Protein AF-A0A2I0IC04-F1 (afdb_monomer)

Organism: Punica granatum (NCBI:txid22663)

Solvent-accessible surface area (backbone atoms only — not comparable to full-atom values): 11503 Å² total; per-residue (Å²): 107,88,87,77,88,90,72,77,88,58,84,80,82,89,73,62,64,72,60,54,49,56,51,42,75,76,36,78,86,60,85,38,64,78,78,36,50,48,54,49,37,45,52,48,33,46,54,48,54,45,65,70,72,67,65,81,88,73,79,91,71,95,58,90,75,50,59,64,59,48,52,53,54,52,49,54,47,35,62,59,54,60,54,62,88,73,88,69,68,90,71,67,76,60,97,63,94,78,72,90,67,80,84,62,62,86,71,85,83,87,80,76,54,94,89,56,86,86,76,57,78,84,46,72,65,42,46,56,51,49,50,50,38,45,72,50,87,42,27,86,71,69,80,64,80,63,46,102,78,72,51,81,77,63,94,85,65,83,72,56,101,87,58,77,89,76,80,87,129

Sequence (169 aa):
MELRADLMDAHLYAIKRSVLLEVLDQKETFQSIKKDVLPYLVRSQLKSEVLSNGAPQVEENGNDKVNSQSKRITQSQILANASNRSFHELYAFGPDGSASARRTHKCCVYIANNNKYCARLNSIQAFSDINRDVTGEANHLSGYSFSAHNNLIHPSAELGSKTTVSQHF

Mean predicted aligned error: 13.89 Å

Secondary structure (DSSP, 8-state):
----SS----------HHHHHHHHHH-TT---IIIIIHHHHHHHHHHHHHHHS----------TTHHHHHHHHHHHHHHHHTT---SSGGG---SS-------PPP--PPPPPTT-------SHHHHHHHHHHHHTTTGGGS-PPPPTT-----TTPPPPTT---PPP-

Foldseek 3Di:
DDDDPPDDDLPDDDDDPVLVVVVCVVCVPDDDCVPPVQVVLVVQV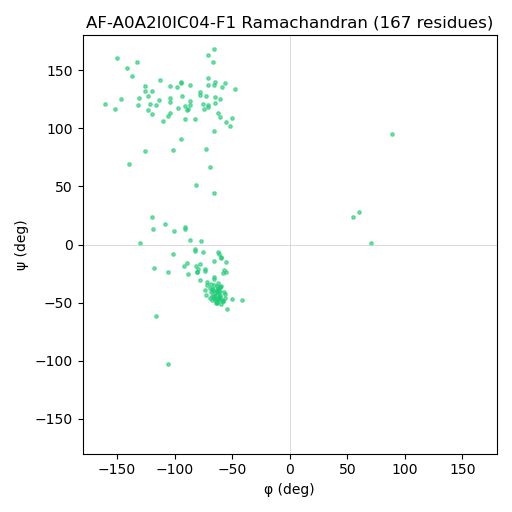LLLLLVVVDDPPPDDDDDPVVVVVVVVVSVVSSVVSVPDPPPDDVPPPDPDPDDPRPDRDDRDDDDDDLLDDGHHDDDPVSVVVVVVCCLPSVVVNVPDDADPQSDDDDPPDDADPPGDDDRDD

Structure (mmCIF, N/CA/C/O backbone):
data_AF-A0A2I0IC04-F1
#
_entry.id   AF-A0A2I0IC04-F1
#
loop_
_atom_site.group_PDB
_atom_site.id
_atom_site.type_symbol
_atom_site.label_atom_id
_atom_site.label_alt_id
_atom_site.label_comp_id
_atom_site.label_asym_id
_atom_site.label_entity_id
_atom_site.label_seq_id
_atom_site.pdbx_PDB_ins_code
_atom_site.Cartn_x
_atom_site.Cartn_y
_atom_site.Cartn_z
_atom_site.occupancy
_atom_site.B_iso_or_equiv
_atom_site.auth_seq_id
_atom_site.auth_comp_id
_atom_site.auth_asym_id
_atom_site.auth_atom_id
_atom_site.pdbx_PDB_model_num
ATOM 1 N N . MET A 1 1 ? 9.686 -0.123 21.191 1.00 61.44 1 MET A N 1
ATOM 2 C CA . MET A 1 1 ? 8.870 0.323 20.040 1.00 61.44 1 MET A CA 1
ATOM 3 C C . MET A 1 1 ? 9.784 1.006 19.027 1.00 61.44 1 MET A C 1
ATOM 5 O O . MET A 1 1 ? 10.612 1.799 19.451 1.00 61.44 1 MET A O 1
ATOM 9 N N . GLU A 1 2 ? 9.683 0.684 17.737 1.00 78.88 2 GLU A N 1
ATOM 10 C CA . GLU A 1 2 ? 10.468 1.306 16.654 1.00 78.88 2 GLU A CA 1
ATOM 11 C C . GLU A 1 2 ? 9.509 2.096 15.753 1.00 78.88 2 GLU A C 1
ATOM 13 O O . GLU A 1 2 ? 8.508 1.544 15.296 1.00 78.88 2 GLU A O 1
ATOM 18 N N . LEU A 1 3 ? 9.770 3.391 15.550 1.00 84.25 3 LEU A N 1
ATOM 19 C CA . LEU A 1 3 ? 8.970 4.258 14.682 1.00 84.25 3 LEU A CA 1
ATOM 20 C C . LEU A 1 3 ? 9.728 4.491 13.376 1.00 84.25 3 LEU A C 1
ATOM 22 O O . LEU A 1 3 ? 10.866 4.952 13.404 1.00 84.25 3 LEU A O 1
ATOM 26 N N . ARG A 1 4 ? 9.080 4.202 12.245 1.00 86.06 4 ARG A N 1
ATOM 27 C CA . ARG A 1 4 ? 9.661 4.318 10.905 1.00 86.06 4 ARG A CA 1
ATOM 28 C C . ARG A 1 4 ? 8.844 5.275 10.044 1.00 86.06 4 ARG A C 1
ATOM 30 O O . ARG A 1 4 ? 7.647 5.062 9.862 1.00 86.06 4 ARG A O 1
ATOM 37 N N . ALA A 1 5 ? 9.487 6.337 9.566 1.00 90.50 5 ALA A N 1
ATOM 38 C CA . ALA A 1 5 ? 8.881 7.373 8.720 1.00 90.50 5 ALA A CA 1
ATOM 39 C C . ALA A 1 5 ? 9.227 7.205 7.227 1.00 90.50 5 ALA A C 1
ATOM 41 O O . ALA A 1 5 ? 8.666 7.891 6.382 1.00 90.50 5 ALA A O 1
ATOM 42 N N . ASP A 1 6 ? 10.131 6.281 6.915 1.00 89.06 6 ASP A N 1
ATOM 43 C CA . ASP A 1 6 ? 10.606 5.902 5.583 1.00 89.06 6 ASP A CA 1
ATOM 44 C C . ASP A 1 6 ? 9.674 4.910 4.861 1.00 89.06 6 ASP A C 1
ATOM 46 O O . ASP A 1 6 ? 9.907 4.566 3.705 1.00 89.06 6 ASP A O 1
ATOM 50 N N . LEU A 1 7 ? 8.608 4.441 5.519 1.00 87.75 7 LEU A N 1
ATOM 51 C CA . LEU A 1 7 ? 7.688 3.461 4.945 1.00 87.75 7 LEU A CA 1
ATOM 52 C C . LEU A 1 7 ? 6.472 4.092 4.286 1.00 87.75 7 LEU A C 1
ATOM 54 O O . LEU A 1 7 ? 5.812 4.968 4.844 1.00 87.75 7 LEU A O 1
ATOM 58 N N . MET A 1 8 ? 6.097 3.509 3.150 1.00 86.62 8 MET A N 1
ATOM 59 C CA . MET A 1 8 ? 4.868 3.815 2.435 1.00 86.62 8 MET A CA 1
ATOM 60 C C . MET A 1 8 ? 3.910 2.625 2.475 1.00 86.62 8 MET A C 1
ATOM 62 O O . MET A 1 8 ? 4.308 1.466 2.383 1.00 86.62 8 MET A O 1
ATOM 66 N N . ASP A 1 9 ? 2.618 2.914 2.608 1.00 89.31 9 ASP A N 1
ATOM 67 C CA . ASP A 1 9 ? 1.573 1.893 2.556 1.00 89.31 9 ASP A CA 1
ATOM 68 C C . ASP A 1 9 ? 1.359 1.426 1.109 1.00 89.31 9 ASP A C 1
ATOM 70 O O . ASP A 1 9 ? 0.922 2.202 0.255 1.00 89.31 9 ASP A O 1
ATOM 74 N N . ALA A 1 10 ? 1.628 0.146 0.852 1.00 89.06 10 ALA A N 1
ATOM 75 C CA . ALA A 1 10 ? 1.456 -0.484 -0.454 1.00 89.06 10 ALA A CA 1
ATOM 76 C C . ALA A 1 10 ? -0.016 -0.769 -0.815 1.00 89.06 10 ALA A C 1
ATOM 78 O O . ALA A 1 10 ? -0.298 -1.170 -1.942 1.00 89.06 10 ALA A O 1
ATOM 79 N N . HIS A 1 11 ? -0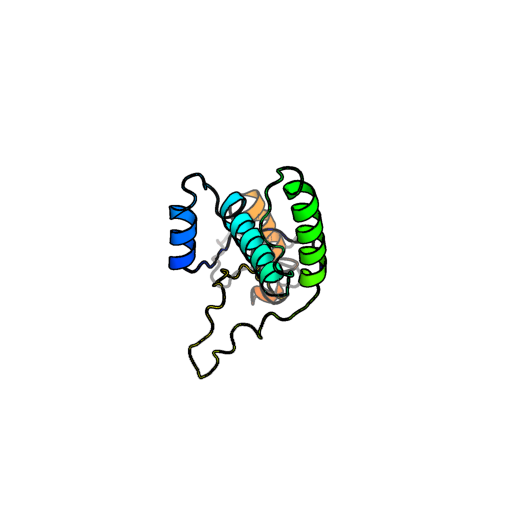.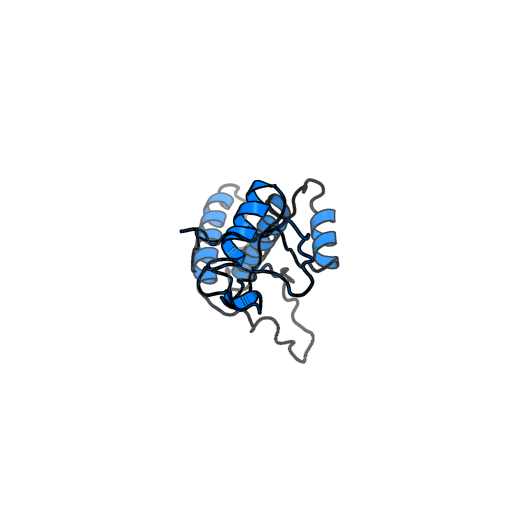964 -0.555 0.110 1.00 90.31 11 HIS A N 1
ATOM 80 C CA . HIS A 1 11 ? -2.386 -0.883 -0.052 1.00 90.31 11 HIS A CA 1
ATOM 81 C C . HIS A 1 11 ? -2.655 -2.381 -0.307 1.00 90.31 11 HIS A C 1
ATOM 83 O O . HIS A 1 11 ? -3.660 -2.747 -0.917 1.00 90.31 11 HIS A O 1
ATOM 89 N N . LEU A 1 12 ? -1.772 -3.253 0.184 1.00 90.44 12 LEU A N 1
ATOM 90 C CA . LEU A 1 12 ? -1.943 -4.702 0.165 1.00 90.44 12 LEU A CA 1
ATOM 91 C C . LEU A 1 12 ? -2.325 -5.183 1.567 1.00 90.44 12 LEU A C 1
ATOM 93 O O . LEU A 1 12 ? -1.518 -5.112 2.493 1.00 90.44 12 LEU A O 1
ATOM 97 N N . TYR A 1 13 ? -3.548 -5.689 1.718 1.00 92.69 13 TYR A N 1
ATOM 98 C CA . TYR A 1 13 ? -4.071 -6.143 3.005 1.00 92.69 13 TYR A CA 1
ATOM 99 C C . TYR A 1 13 ? -4.509 -7.605 2.919 1.00 92.69 13 TYR A C 1
ATOM 101 O O . TYR A 1 13 ? -5.308 -7.971 2.060 1.00 92.69 13 TYR A O 1
ATOM 109 N N . ALA A 1 14 ? -4.024 -8.430 3.845 1.00 93.00 14 ALA A N 1
ATOM 110 C CA . ALA A 1 14 ? -4.509 -9.789 4.051 1.00 93.00 14 ALA A CA 1
ATOM 111 C C . ALA A 1 14 ? -5.351 -9.810 5.331 1.00 93.00 14 ALA A C 1
ATOM 113 O O . ALA A 1 14 ? -4.824 -9.625 6.427 1.00 93.00 14 ALA A O 1
ATOM 114 N N . ILE A 1 15 ? -6.666 -9.994 5.196 1.00 91.88 15 ILE A N 1
ATOM 115 C CA . ILE A 1 15 ? -7.610 -9.906 6.317 1.00 91.88 15 ILE A CA 1
ATOM 116 C C . ILE A 1 15 ? -8.427 -11.194 6.393 1.00 91.88 15 ILE A C 1
ATOM 118 O O . ILE A 1 15 ? -8.990 -11.651 5.397 1.00 91.88 15 ILE A O 1
ATOM 122 N N . LYS A 1 16 ? -8.539 -11.775 7.592 1.00 90.94 16 LYS A N 1
ATOM 123 C CA . LYS A 1 16 ? -9.438 -12.908 7.831 1.00 90.94 16 LYS A CA 1
ATOM 124 C C . LYS A 1 16 ? -10.885 -12.450 7.634 1.00 90.94 16 LYS A C 1
ATOM 126 O O . LYS A 1 16 ? -11.353 -11.562 8.342 1.00 90.94 16 LYS A O 1
ATOM 131 N N . ARG A 1 17 ? -11.614 -13.098 6.720 1.00 91.69 17 ARG A N 1
ATOM 132 C CA . ARG A 1 17 ? -12.990 -12.716 6.348 1.00 91.69 17 ARG A CA 1
ATOM 133 C C . ARG A 1 17 ? -13.916 -12.528 7.551 1.00 91.69 17 ARG A C 1
ATOM 135 O O . ARG A 1 17 ? -14.612 -11.526 7.619 1.00 91.69 17 ARG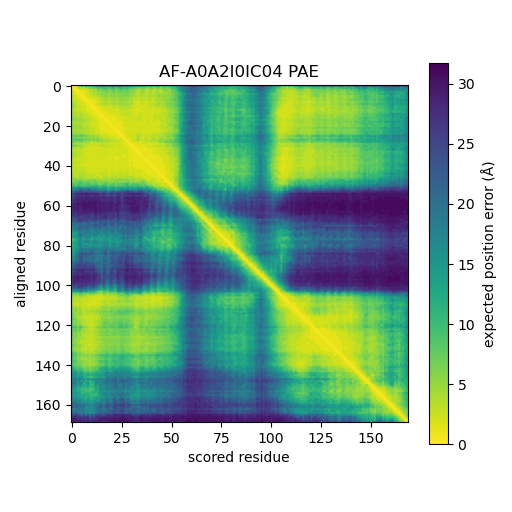 A O 1
ATOM 142 N N . SER A 1 18 ? -13.908 -13.468 8.499 1.00 89.94 18 SER A N 1
ATOM 143 C CA . SER A 1 18 ? -14.782 -13.404 9.680 1.00 89.94 18 SER A CA 1
ATOM 144 C C . SER A 1 18 ? -14.539 -12.155 10.530 1.00 89.94 18 SER A C 1
ATOM 146 O O . SER A 1 18 ? -15.482 -11.586 11.054 1.00 89.94 18 SER A O 1
ATOM 148 N N . VAL A 1 19 ? -13.278 -11.726 10.635 1.00 87.88 19 VAL A N 1
ATOM 149 C CA . VAL A 1 19 ? -12.876 -10.538 11.398 1.00 87.88 19 VAL A CA 1
ATOM 150 C C . VAL A 1 19 ? -13.373 -9.278 10.715 1.00 87.88 19 VAL A C 1
ATOM 152 O O . VAL A 1 19 ? -13.921 -8.398 11.364 1.00 87.88 19 VAL A O 1
ATOM 155 N N . LEU A 1 20 ? -13.191 -9.196 9.395 1.00 90.88 20 LEU A N 1
ATOM 156 C CA . LEU A 1 20 ? -13.637 -8.037 8.636 1.00 90.88 20 LEU A CA 1
ATOM 157 C C . LEU A 1 20 ? -15.153 -7.859 8.741 1.00 90.88 20 LEU A C 1
ATOM 159 O O . LEU A 1 20 ? -15.604 -6.750 8.995 1.00 90.88 20 LEU A O 1
ATOM 163 N N . LEU A 1 21 ? -15.919 -8.944 8.593 1.00 91.19 21 LEU A N 1
ATOM 164 C CA . LEU A 1 21 ? -17.377 -8.899 8.708 1.00 91.19 21 LEU A CA 1
ATOM 165 C C . LEU A 1 21 ? -17.826 -8.460 10.102 1.00 91.19 21 LEU A C 1
ATOM 167 O O . LEU A 1 21 ? -18.607 -7.528 10.204 1.00 91.19 21 LEU A O 1
ATOM 171 N N . GLU A 1 22 ? -17.256 -9.034 11.164 1.00 89.81 22 GLU A N 1
ATOM 172 C CA . GLU A 1 22 ? -17.575 -8.630 12.539 1.00 89.81 22 GLU A CA 1
ATOM 173 C C . GLU A 1 22 ? -17.340 -7.127 12.774 1.00 89.81 22 GLU A C 1
ATOM 175 O O . GLU A 1 22 ? -18.158 -6.454 13.398 1.00 89.81 22 GLU A O 1
ATOM 180 N N . VAL A 1 23 ? -16.230 -6.584 12.260 1.00 90.75 23 VAL A N 1
ATOM 181 C CA . VAL A 1 23 ? -15.921 -5.155 12.397 1.00 90.75 23 VAL A CA 1
ATOM 182 C C . VAL A 1 23 ? -16.897 -4.293 11.603 1.00 90.75 23 VAL A C 1
ATOM 184 O O . VAL A 1 23 ? -17.351 -3.275 12.120 1.00 90.75 23 VAL A O 1
ATOM 187 N N . LEU A 1 24 ? -17.210 -4.679 10.365 1.00 91.56 24 LEU A N 1
ATOM 188 C CA . LEU A 1 24 ? -18.103 -3.911 9.498 1.00 91.56 24 LEU A CA 1
ATOM 189 C C . LEU A 1 24 ? -19.556 -3.951 9.991 1.00 91.56 24 LEU A C 1
ATOM 191 O O . LEU A 1 24 ? -20.206 -2.911 9.991 1.00 91.56 24 LEU A O 1
ATOM 195 N N . ASP A 1 25 ? -20.023 -5.088 10.511 1.00 91.75 25 ASP A N 1
ATOM 196 C CA . ASP A 1 25 ? -21.358 -5.224 11.110 1.00 91.75 25 ASP A CA 1
ATOM 197 C C . ASP A 1 25 ? -21.509 -4.329 12.355 1.00 91.75 25 ASP A C 1
ATOM 199 O O . ASP A 1 25 ? -22.565 -3.751 12.601 1.00 91.75 25 ASP A O 1
ATOM 203 N N . GLN A 1 26 ? -20.441 -4.164 13.144 1.00 88.81 26 GLN A N 1
ATOM 204 C CA . GLN A 1 26 ? -20.441 -3.290 14.327 1.00 88.81 26 GLN A CA 1
ATOM 205 C C . GLN A 1 26 ? -20.229 -1.801 14.008 1.00 88.81 26 GLN A C 1
ATOM 207 O O . GLN A 1 26 ? -20.443 -0.941 14.878 1.00 88.81 26 GLN A O 1
ATOM 212 N N . LYS A 1 27 ? -19.698 -1.489 12.821 1.00 92.06 27 LYS A N 1
ATOM 213 C CA . LYS A 1 27 ? -19.246 -0.150 12.418 1.00 92.06 27 LYS A CA 1
ATOM 214 C C . LYS A 1 27 ? -19.627 0.134 10.969 1.00 92.06 27 LYS A C 1
ATOM 216 O O . LYS A 1 27 ? -18.770 0.309 10.108 1.00 92.06 27 LYS A O 1
ATOM 221 N N . GLU A 1 28 ? -20.927 0.287 10.747 1.00 90.75 28 GLU A N 1
ATOM 222 C CA . GLU A 1 28 ? -21.525 0.615 9.445 1.00 90.75 28 GLU A CA 1
ATOM 223 C C . GLU A 1 28 ? -20.992 1.914 8.805 1.00 90.75 28 GLU A C 1
ATOM 225 O O . GLU A 1 28 ? -21.056 2.085 7.592 1.00 90.75 28 GLU A O 1
ATOM 230 N N . THR A 1 29 ? -20.422 2.829 9.597 1.00 94.88 29 THR A N 1
ATOM 231 C CA . THR A 1 29 ? -19.867 4.101 9.106 1.00 94.88 29 THR A CA 1
ATOM 232 C C . THR A 1 29 ? -18.455 3.990 8.530 1.00 94.88 29 THR A C 1
ATOM 234 O O . THR A 1 29 ? -17.936 4.980 8.013 1.00 94.88 29 THR A O 1
ATOM 237 N N . PHE A 1 30 ? -17.804 2.827 8.621 1.00 95.94 30 PHE A N 1
ATOM 238 C CA . PHE A 1 30 ? -16.456 2.634 8.089 1.00 95.94 30 PHE A CA 1
ATOM 239 C C . PHE A 1 30 ? -16.473 2.573 6.563 1.00 95.94 30 PHE A C 1
ATOM 241 O O . PHE A 1 30 ? -17.183 1.774 5.961 1.00 95.94 30 PHE A O 1
ATOM 248 N N . GLN A 1 31 ? -15.640 3.399 5.931 1.00 94.62 31 GLN A N 1
ATOM 249 C CA . GLN A 1 31 ? -15.580 3.532 4.472 1.00 94.62 31 GLN A CA 1
ATOM 250 C C . GLN A 1 31 ? -14.212 3.142 3.909 1.00 94.62 31 GLN A C 1
ATOM 252 O O . GLN A 1 31 ? -14.076 2.848 2.723 1.00 94.62 31 GLN A O 1
ATOM 257 N N . SER A 1 32 ? -13.172 3.139 4.743 1.00 94.38 32 SER A N 1
ATOM 258 C CA . SER A 1 32 ? -11.803 2.883 4.324 1.00 94.38 32 SER A CA 1
ATOM 259 C C . SER A 1 32 ? -11.131 1.850 5.213 1.00 94.38 32 SER A C 1
ATOM 261 O O . SER A 1 32 ? -10.978 2.041 6.419 1.00 94.38 32 SER A O 1
ATOM 263 N N . ILE A 1 33 ? -10.595 0.794 4.594 1.00 93.81 33 ILE A N 1
ATOM 264 C CA . ILE A 1 33 ? -9.743 -0.173 5.298 1.00 93.81 33 ILE A CA 1
ATOM 265 C C . ILE A 1 33 ? -8.560 0.549 5.961 1.00 93.81 33 ILE A C 1
ATOM 267 O O . ILE A 1 33 ? -8.279 0.341 7.138 1.00 93.81 33 ILE A O 1
ATOM 271 N N . LYS A 1 34 ? -7.909 1.455 5.221 1.00 93.44 34 LYS A N 1
ATOM 272 C CA . LYS A 1 34 ? -6.731 2.198 5.679 1.00 93.44 34 LYS A CA 1
ATOM 273 C C . LYS A 1 34 ? -7.031 3.181 6.807 1.00 93.44 34 LYS A C 1
ATOM 275 O O . LYS A 1 34 ? -6.265 3.248 7.764 1.00 93.44 34 LYS A O 1
ATOM 280 N N . LYS A 1 35 ? -8.082 3.994 6.661 1.00 95.06 35 LYS A N 1
ATOM 281 C CA . LYS A 1 35 ? -8.363 5.099 7.597 1.00 95.06 35 LYS A CA 1
ATOM 282 C C . LYS A 1 35 ? -9.218 4.676 8.789 1.00 95.06 35 LYS A C 1
ATOM 284 O O . LYS A 1 35 ? -9.081 5.280 9.849 1.00 95.06 35 LYS A O 1
ATOM 289 N N . ASP A 1 36 ? -10.026 3.629 8.637 1.00 95.06 36 ASP A N 1
ATOM 290 C CA . ASP A 1 36 ? -11.020 3.252 9.642 1.00 95.06 36 ASP A CA 1
ATOM 291 C C . ASP A 1 36 ? -10.712 1.877 10.239 1.00 95.06 36 ASP A C 1
ATOM 293 O O . ASP A 1 36 ? -10.411 1.768 11.430 1.00 95.06 36 ASP A O 1
ATOM 297 N N . VAL A 1 37 ? -10.709 0.831 9.404 1.00 93.38 37 VAL A N 1
ATOM 298 C CA . VAL A 1 37 ? -10.601 -0.564 9.864 1.00 93.38 37 VAL A CA 1
ATOM 299 C C . VAL A 1 37 ? -9.255 -0.831 10.537 1.00 93.38 37 VAL A C 1
ATOM 301 O O . VAL A 1 37 ? -9.225 -1.341 11.655 1.00 93.38 37 VAL A O 1
ATOM 304 N N . LEU A 1 38 ? -8.137 -0.468 9.901 1.00 93.00 38 LEU A N 1
ATOM 305 C CA . LEU A 1 38 ? -6.804 -0.710 10.461 1.00 93.00 38 LEU A CA 1
ATOM 306 C C . LEU A 1 38 ? -6.584 0.049 11.782 1.00 93.00 38 LEU A C 1
ATOM 308 O O . LEU A 1 38 ? -6.237 -0.601 12.772 1.00 93.00 38 LEU A O 1
ATOM 312 N N . PRO A 1 39 ? -6.841 1.372 11.885 1.00 92.19 39 PRO A N 1
ATOM 313 C CA . PRO A 1 39 ? -6.731 2.071 13.162 1.00 92.19 39 PRO A CA 1
ATOM 314 C C . PRO A 1 39 ? -7.665 1.513 14.235 1.00 92.19 39 PRO A C 1
ATOM 316 O O . PRO A 1 39 ? -7.283 1.469 15.405 1.00 92.19 39 PRO A O 1
ATOM 319 N N . TYR A 1 40 ? -8.871 1.071 13.868 1.00 91.75 40 TYR A N 1
ATOM 320 C CA . TYR A 1 40 ? -9.788 0.418 14.798 1.00 91.75 40 TYR A CA 1
ATOM 321 C C . TYR A 1 40 ? -9.213 -0.898 15.339 1.00 91.75 40 TYR A C 1
ATOM 323 O O . TYR A 1 40 ? -9.172 -1.083 16.557 1.00 91.75 40 TYR A O 1
ATOM 331 N N . LEU A 1 41 ? -8.715 -1.775 14.462 1.00 90.19 41 LEU A N 1
ATOM 332 C CA . LEU A 1 41 ? -8.126 -3.059 14.844 1.00 90.19 41 LEU A CA 1
ATOM 333 C C . LEU A 1 41 ? -6.903 -2.875 15.748 1.00 90.19 41 LEU A C 1
ATOM 335 O O . LEU A 1 41 ? -6.831 -3.502 16.802 1.00 90.19 41 LEU A O 1
ATOM 339 N N . VAL A 1 42 ? -5.993 -1.959 15.402 1.00 89.19 42 VAL A N 1
ATOM 340 C CA . VAL A 1 42 ? -4.812 -1.651 16.228 1.00 89.19 42 VAL A CA 1
ATOM 341 C C . VAL A 1 42 ? -5.228 -1.116 17.599 1.00 89.19 42 VAL A C 1
ATOM 343 O O . VAL A 1 42 ? -4.724 -1.571 18.623 1.00 89.19 42 VAL A O 1
ATOM 346 N N . ARG A 1 43 ? -6.192 -0.188 17.659 1.00 86.19 43 ARG A N 1
ATOM 347 C CA . ARG A 1 43 ? -6.704 0.324 18.942 1.00 86.19 43 ARG A CA 1
ATOM 348 C C . ARG A 1 43 ? -7.352 -0.777 19.779 1.00 86.19 43 ARG A C 1
ATOM 350 O O . ARG A 1 43 ? -7.211 -0.754 20.998 1.00 86.19 43 ARG A O 1
ATOM 357 N N . SER A 1 44 ? -8.074 -1.703 19.150 1.00 84.69 44 SER A N 1
ATOM 358 C CA . SER A 1 44 ? -8.690 -2.846 19.830 1.00 84.69 44 SER A CA 1
ATOM 359 C C . SER A 1 44 ? -7.624 -3.778 20.411 1.00 84.69 44 SER A C 1
ATOM 361 O O . SER A 1 44 ? -7.673 -4.094 21.601 1.00 84.69 44 SER A O 1
ATOM 363 N N . GLN A 1 45 ? -6.605 -4.114 19.610 1.00 84.88 45 GLN A N 1
ATOM 364 C CA . GLN A 1 45 ? -5.461 -4.924 20.026 1.00 84.88 45 GLN A CA 1
ATOM 365 C C . GLN A 1 45 ? -4.767 -4.335 21.262 1.00 84.88 45 GLN A C 1
ATOM 367 O O . GLN A 1 45 ? -4.690 -4.994 22.297 1.00 84.88 45 GLN A O 1
ATOM 372 N N . LEU A 1 46 ? -4.352 -3.066 21.193 1.00 81.12 46 LEU A N 1
ATOM 373 C CA . LEU A 1 46 ? -3.622 -2.401 22.278 1.00 81.12 46 LEU A CA 1
ATOM 374 C C . LEU A 1 46 ? -4.449 -2.301 23.571 1.00 81.12 46 LEU A C 1
ATOM 376 O O . LEU A 1 46 ? -3.921 -2.474 24.668 1.00 81.12 46 LEU A O 1
ATOM 380 N N . LYS A 1 47 ? -5.763 -2.058 23.464 1.00 80.00 47 LYS A N 1
ATOM 381 C CA . LYS A 1 47 ? -6.659 -2.051 24.633 1.00 80.00 47 LYS A CA 1
ATOM 382 C C . LYS A 1 47 ? -6.735 -3.419 25.304 1.00 80.00 47 LYS A C 1
ATOM 384 O O . LYS A 1 47 ? -6.762 -3.494 26.529 1.00 80.00 47 LYS A O 1
ATOM 389 N N . SER A 1 48 ? -6.786 -4.494 24.523 1.00 72.88 48 SER A N 1
ATOM 390 C CA . SER A 1 48 ? -6.864 -5.842 25.084 1.00 72.88 48 SER A CA 1
ATOM 391 C C . SER A 1 48 ? -5.554 -6.289 25.722 1.00 72.88 48 SER A C 1
ATOM 393 O O . SER A 1 48 ? -5.597 -6.967 26.744 1.00 72.88 48 SER A O 1
ATOM 395 N N . GLU A 1 49 ? -4.406 -5.884 25.175 1.00 70.69 49 GLU A N 1
ATOM 396 C CA . GLU A 1 49 ? -3.094 -6.146 25.784 1.00 70.69 49 GLU A CA 1
ATOM 397 C C . GLU A 1 49 ? -2.982 -5.503 27.177 1.00 70.69 49 GLU A C 1
ATOM 399 O O . GLU A 1 49 ? -2.503 -6.139 28.114 1.00 70.69 49 GLU A O 1
ATOM 404 N N . VAL A 1 50 ? -3.497 -4.281 27.363 1.00 70.69 50 VAL A N 1
ATOM 405 C CA . VAL A 1 50 ? -3.550 -3.651 28.697 1.00 70.69 50 VAL A CA 1
ATOM 406 C C . VAL A 1 50 ? -4.462 -4.405 29.657 1.00 70.69 50 VAL A C 1
ATOM 408 O O . VAL A 1 50 ? -4.089 -4.641 30.801 1.00 70.69 50 VAL A O 1
ATOM 411 N N . LEU A 1 51 ? -5.645 -4.813 29.195 1.00 68.62 51 LEU A N 1
ATOM 412 C CA . LEU A 1 51 ? -6.597 -5.555 30.023 1.00 68.62 51 LEU A CA 1
ATOM 413 C C . LEU A 1 51 ? -6.077 -6.946 30.420 1.00 68.62 51 LEU A C 1
ATOM 415 O O . LEU A 1 51 ? -6.449 -7.446 31.478 1.00 68.62 51 LEU A O 1
ATOM 419 N N . SER A 1 52 ? -5.236 -7.563 29.586 1.00 63.88 52 SER A N 1
ATOM 420 C CA . SER A 1 52 ? -4.630 -8.874 29.847 1.00 63.88 52 SER A CA 1
ATOM 421 C C . SER A 1 52 ? -3.451 -8.808 30.822 1.00 63.88 52 SER A C 1
ATOM 423 O O . SER A 1 52 ? -3.229 -9.764 31.556 1.00 63.88 52 SER A O 1
ATOM 425 N N . ASN A 1 53 ? -2.706 -7.698 30.850 1.00 57.59 53 ASN A N 1
ATOM 426 C CA . ASN A 1 53 ? -1.479 -7.556 31.647 1.00 57.59 53 ASN A CA 1
ATOM 427 C C . ASN A 1 53 ? -1.710 -6.993 33.064 1.00 57.59 53 ASN A C 1
ATOM 429 O O . ASN A 1 53 ? -0.758 -6.602 33.733 1.00 57.59 53 ASN A O 1
ATOM 433 N N . GLY A 1 54 ? -2.961 -6.984 33.536 1.00 52.72 54 GLY A N 1
ATOM 434 C CA . GLY A 1 54 ? -3.314 -6.635 34.911 1.00 52.72 54 GLY A CA 1
ATOM 435 C C . GLY A 1 54 ? -3.562 -5.142 35.123 1.00 52.72 54 GLY A C 1
ATOM 436 O O . GLY A 1 54 ? -2.658 -4.378 35.450 1.00 52.72 54 GLY A O 1
ATOM 437 N N . ALA A 1 55 ? -4.831 -4.744 35.044 1.00 43.47 55 ALA A N 1
ATOM 438 C CA . ALA A 1 55 ? -5.333 -3.665 35.886 1.00 43.47 55 ALA A CA 1
ATOM 439 C C . ALA A 1 55 ? -6.044 -4.309 37.093 1.00 43.47 55 ALA A C 1
ATOM 441 O O . ALA A 1 55 ? -6.806 -5.260 36.886 1.00 43.47 55 ALA A O 1
ATOM 442 N N . PRO A 1 56 ? -5.820 -3.832 38.333 1.00 42.44 56 PRO A N 1
ATOM 443 C CA . PRO A 1 56 ? -6.638 -4.248 39.460 1.00 42.44 56 PRO A CA 1
ATOM 444 C C . PRO A 1 56 ? -8.091 -3.879 39.156 1.00 42.44 56 PRO A C 1
ATOM 446 O O . PRO A 1 56 ? -8.365 -2.783 38.664 1.00 42.44 56 PRO A O 1
ATOM 449 N N . GLN A 1 57 ? -9.008 -4.805 39.431 1.00 42.66 57 GLN A N 1
ATOM 450 C CA . GLN A 1 57 ? -10.437 -4.525 39.532 1.00 42.66 57 GLN A CA 1
ATOM 451 C C . GLN A 1 57 ? -10.614 -3.348 40.501 1.00 42.66 57 GLN A C 1
ATOM 453 O O . GLN A 1 57 ? -10.484 -3.516 41.710 1.00 42.66 57 GLN A O 1
ATOM 458 N N . VAL A 1 58 ? -10.837 -2.145 39.976 1.00 38.72 58 VAL A N 1
ATOM 459 C CA . VAL A 1 58 ? -11.403 -1.059 40.772 1.00 38.72 58 VAL A CA 1
ATOM 460 C C . VAL A 1 58 ? -12.895 -1.178 40.561 1.00 38.72 58 VAL A C 1
ATOM 462 O O . VAL A 1 58 ? -13.386 -0.949 39.455 1.00 38.72 58 VAL A O 1
ATOM 465 N N . GLU A 1 59 ? -13.568 -1.631 41.614 1.00 39.12 59 GLU A N 1
ATOM 466 C CA . GLU A 1 59 ? -15.017 -1.693 41.687 1.00 39.12 59 GLU A CA 1
ATOM 467 C C . GLU A 1 59 ? -15.625 -0.364 41.232 1.00 39.12 59 GLU A C 1
ATOM 469 O O . GLU A 1 59 ? -15.170 0.731 41.576 1.00 39.12 59 GLU A O 1
ATOM 474 N N . GLU A 1 60 ? -16.632 -0.503 40.383 1.00 40.38 60 GLU A N 1
ATOM 475 C CA . GLU A 1 60 ? -17.389 0.567 39.767 1.00 40.38 60 GLU A CA 1
ATOM 476 C C . GLU A 1 60 ? -18.073 1.405 40.851 1.00 40.38 60 GLU A C 1
ATOM 478 O O . GLU A 1 60 ? -19.020 0.964 41.496 1.00 40.38 60 GLU A O 1
ATOM 483 N N . ASN A 1 61 ? -17.609 2.639 41.044 1.00 36.50 61 ASN A N 1
ATOM 484 C CA . ASN A 1 61 ? -18.429 3.665 41.669 1.00 36.50 61 ASN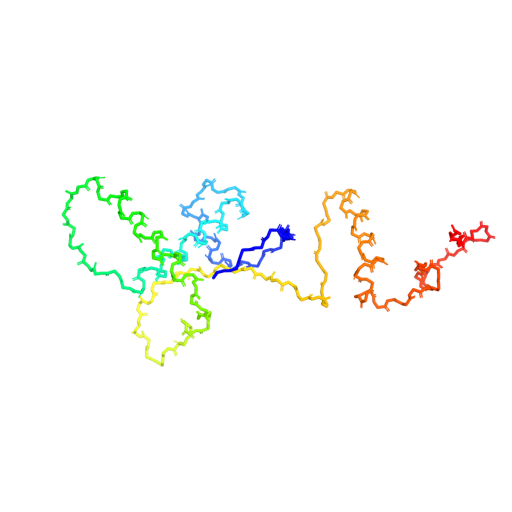 A CA 1
ATOM 485 C C . ASN A 1 61 ? -18.364 4.937 40.824 1.00 36.50 61 ASN A C 1
ATOM 487 O O . ASN A 1 61 ? -17.290 5.471 40.532 1.00 36.50 61 ASN A O 1
ATOM 491 N N . GLY A 1 62 ? -19.540 5.347 40.351 1.00 44.41 62 GLY A N 1
ATOM 492 C CA . GLY A 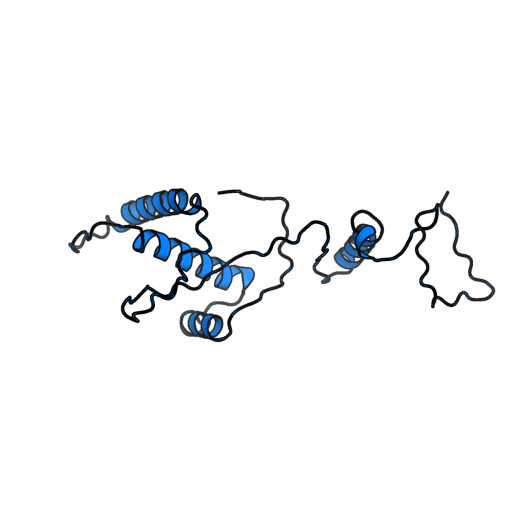1 62 ? -19.721 6.302 39.267 1.00 44.41 62 GLY A CA 1
ATOM 493 C C . GLY A 1 62 ? -19.131 7.678 39.559 1.00 44.41 62 GLY A C 1
ATOM 494 O O . GLY A 1 62 ? -19.483 8.323 40.544 1.00 44.41 62 GLY A O 1
ATOM 495 N N . ASN A 1 63 ? -18.261 8.154 38.664 1.00 37.25 63 ASN A N 1
ATOM 496 C CA . ASN A 1 63 ? -17.991 9.580 38.505 1.00 37.25 63 ASN A CA 1
ATOM 497 C C . ASN A 1 63 ? -17.357 9.868 37.131 1.00 37.25 63 ASN A C 1
ATOM 499 O O . ASN A 1 63 ? -16.260 9.397 36.819 1.00 37.25 63 ASN A O 1
ATOM 503 N N . ASP A 1 64 ? -18.012 10.701 36.323 1.00 46.88 64 ASP A N 1
ATOM 504 C CA . ASP A 1 64 ? -17.631 11.049 34.944 1.00 46.88 64 ASP A CA 1
ATOM 505 C C . ASP A 1 64 ? -16.257 11.745 34.802 1.00 46.88 64 ASP A C 1
ATOM 507 O O . ASP A 1 64 ? -15.724 11.880 33.697 1.00 46.88 64 ASP A O 1
ATOM 511 N N . LYS A 1 65 ? -15.607 12.126 35.913 1.00 44.38 65 LYS A N 1
ATOM 512 C CA . LYS A 1 65 ? -14.222 12.641 35.929 1.00 44.38 65 LYS A CA 1
ATOM 513 C C . LYS A 1 65 ? -13.136 11.561 35.801 1.00 44.38 65 LYS A C 1
ATOM 515 O O . LYS A 1 65 ? -12.004 11.887 35.440 1.00 44.38 65 LYS A O 1
ATOM 520 N N . VAL A 1 66 ? -13.458 10.284 36.029 1.00 48.84 66 VAL A N 1
ATOM 521 C CA . VAL A 1 66 ? -12.494 9.161 36.007 1.00 48.84 66 VAL A CA 1
ATOM 522 C C . VAL A 1 66 ? -12.059 8.792 34.578 1.00 48.84 66 VAL A C 1
ATOM 524 O O . VAL A 1 66 ? -10.959 8.282 34.365 1.00 48.84 66 VAL A O 1
ATOM 527 N N . ASN A 1 67 ? -12.859 9.130 33.562 1.00 51.72 67 ASN A N 1
ATOM 528 C CA . ASN A 1 67 ? -12.637 8.710 3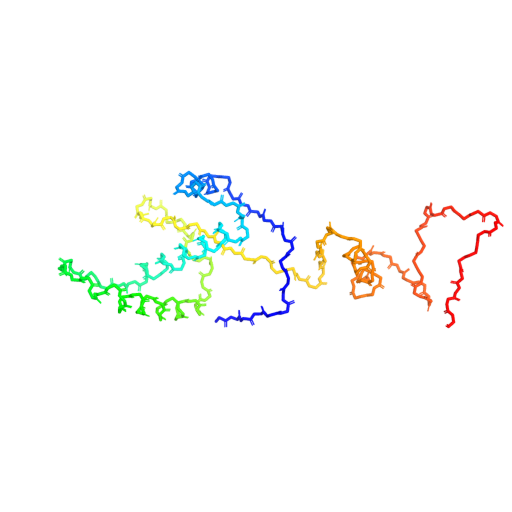2.173 1.00 51.72 67 ASN A CA 1
ATOM 529 C C . ASN A 1 67 ? -11.385 9.348 31.524 1.00 51.72 67 ASN A C 1
ATOM 531 O O . ASN A 1 67 ? -10.692 8.709 30.736 1.00 51.72 67 ASN A O 1
ATOM 535 N N . SER A 1 68 ? -11.050 10.599 31.865 1.00 52.31 68 SER A N 1
ATOM 536 C CA . SER A 1 68 ? -9.861 11.294 31.326 1.00 52.31 68 SER A CA 1
ATOM 537 C C . SER A 1 68 ? -8.553 10.746 31.913 1.00 52.31 68 SER A C 1
ATOM 539 O O . SER A 1 68 ? -7.589 10.478 31.190 1.00 52.31 68 SER A O 1
ATOM 541 N N . GLN A 1 69 ? -8.541 10.521 33.228 1.00 53.81 69 GLN A N 1
ATOM 542 C CA . GLN A 1 69 ? -7.377 10.009 33.945 1.00 53.81 69 GLN A CA 1
ATOM 543 C C . GLN A 1 69 ? -7.156 8.521 33.654 1.00 53.81 69 GLN A C 1
ATOM 545 O O . GLN A 1 69 ? -6.026 8.118 33.392 1.00 53.81 69 GLN A O 1
ATOM 550 N N . SER A 1 70 ? -8.239 7.741 33.561 1.00 56.84 70 SER A N 1
ATOM 551 C CA . SER A 1 70 ? -8.214 6.352 33.097 1.00 56.84 70 SER A CA 1
ATOM 552 C C . SER A 1 70 ? -7.626 6.243 31.688 1.00 56.84 70 SER A C 1
ATOM 554 O O . SER A 1 70 ? -6.658 5.513 31.501 1.00 56.84 70 SER A O 1
ATOM 556 N N . LYS A 1 71 ? -8.077 7.064 30.722 1.00 59.88 71 LYS A N 1
ATOM 557 C CA . LYS A 1 71 ? -7.511 7.093 29.358 1.00 59.88 71 LYS A CA 1
ATOM 558 C C . LYS A 1 71 ? -6.009 7.391 29.333 1.00 59.88 71 LYS A C 1
ATOM 560 O O . LYS A 1 71 ? -5.293 6.744 28.572 1.00 59.88 71 LYS A O 1
ATOM 565 N N . ARG A 1 72 ? -5.524 8.331 30.158 1.00 61.38 72 ARG A N 1
ATOM 566 C CA . ARG A 1 72 ? -4.081 8.632 30.272 1.00 61.38 72 ARG A CA 1
ATOM 567 C C . ARG A 1 72 ? -3.286 7.457 30.844 1.00 61.38 72 ARG A C 1
ATOM 569 O O . ARG A 1 72 ? -2.217 7.159 30.323 1.00 61.38 72 ARG A O 1
ATOM 576 N N . ILE A 1 73 ? -3.816 6.781 31.866 1.00 61.97 73 ILE A N 1
ATOM 577 C CA . ILE A 1 73 ? -3.187 5.603 32.487 1.00 61.97 73 ILE A CA 1
ATOM 578 C C . ILE A 1 73 ? -3.184 4.410 31.520 1.00 61.97 73 ILE A C 1
ATOM 580 O O . ILE A 1 73 ? -2.175 3.726 31.378 1.00 61.97 73 ILE A O 1
ATOM 584 N N . THR A 1 74 ? -4.276 4.193 30.780 1.00 62.81 74 THR A N 1
ATOM 585 C CA . THR A 1 74 ? -4.321 3.162 29.735 1.00 62.81 74 THR A CA 1
ATOM 586 C C . THR A 1 74 ? -3.296 3.470 28.644 1.00 62.81 74 THR A C 1
ATOM 588 O O . THR A 1 74 ? -2.598 2.577 28.185 1.00 62.81 74 THR A O 1
ATOM 591 N N . GLN A 1 75 ? -3.159 4.736 28.237 1.00 63.78 75 GLN A N 1
ATOM 592 C CA . GLN A 1 75 ? -2.221 5.135 27.189 1.00 63.78 75 GLN A CA 1
ATOM 593 C C . GLN A 1 75 ? -0.754 4.949 27.603 1.00 63.78 75 GLN A C 1
ATOM 595 O O . GLN A 1 75 ? 0.040 4.471 26.791 1.00 63.78 75 GLN A O 1
ATOM 600 N N . SER A 1 76 ? -0.388 5.264 28.850 1.00 63.53 76 SER A N 1
ATOM 601 C CA . SER A 1 76 ? 0.967 5.014 29.359 1.00 63.53 76 SER A CA 1
ATOM 602 C C . SER A 1 76 ? 1.276 3.517 29.478 1.00 63.53 76 SER A C 1
ATOM 604 O O . SER A 1 76 ? 2.371 3.096 29.110 1.00 63.53 76 SER A O 1
ATOM 606 N N . GLN A 1 77 ? 0.305 2.697 29.894 1.00 63.53 77 GLN A N 1
ATOM 607 C CA . GLN A 1 77 ? 0.443 1.234 29.918 1.00 63.53 77 GLN A CA 1
ATOM 608 C C . GLN A 1 77 ? 0.541 0.624 28.511 1.00 63.53 77 GLN A C 1
ATOM 610 O O . GLN A 1 77 ? 1.349 -0.277 28.300 1.00 63.53 77 GLN A O 1
ATOM 615 N N . ILE A 1 78 ? -0.209 1.141 27.527 1.00 66.38 78 ILE A N 1
ATOM 616 C CA . ILE A 1 78 ? -0.085 0.742 26.112 1.00 66.38 78 ILE A CA 1
ATOM 617 C C . ILE A 1 78 ? 1.344 0.989 25.610 1.00 66.38 78 ILE A C 1
ATOM 619 O O . ILE A 1 78 ? 1.947 0.105 25.007 1.00 66.38 78 ILE A O 1
ATOM 623 N N . LEU A 1 79 ? 1.894 2.181 25.867 1.00 64.00 79 LEU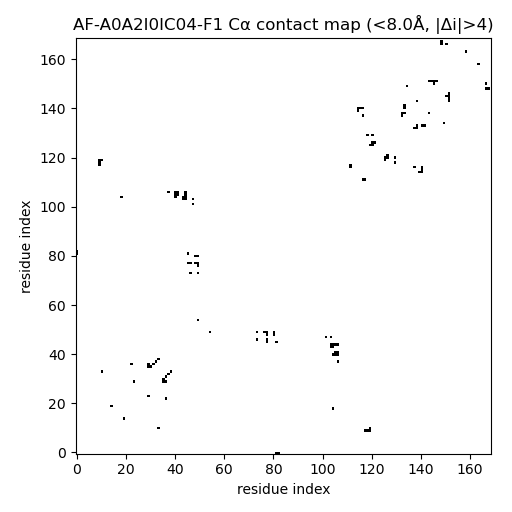 A N 1
ATOM 624 C CA . LEU A 1 79 ? 3.253 2.551 25.452 1.00 64.00 79 LEU A CA 1
ATOM 625 C C . LEU A 1 79 ? 4.322 1.666 26.113 1.00 64.00 79 LEU A C 1
ATOM 627 O O . LEU A 1 79 ? 5.284 1.268 25.453 1.00 64.00 79 LEU A O 1
ATOM 631 N N . ALA A 1 80 ? 4.138 1.320 27.390 1.00 60.81 80 ALA A N 1
ATOM 632 C CA . ALA A 1 80 ? 5.025 0.404 28.101 1.00 60.81 80 ALA A CA 1
ATOM 633 C C . ALA A 1 80 ? 4.961 -1.022 27.517 1.00 60.81 80 ALA A C 1
ATOM 635 O O . ALA A 1 80 ? 5.998 -1.617 27.223 1.00 60.81 80 ALA A O 1
ATOM 636 N N . ASN A 1 81 ? 3.756 -1.540 27.261 1.00 62.25 81 ASN A N 1
ATOM 637 C CA . ASN A 1 81 ? 3.542 -2.907 26.774 1.00 62.25 81 ASN A CA 1
ATOM 638 C C . ASN A 1 81 ? 3.958 -3.103 25.310 1.00 62.25 81 ASN A C 1
ATOM 640 O O . ASN A 1 81 ? 4.502 -4.152 24.974 1.00 62.25 81 ASN A O 1
ATOM 644 N N . ALA A 1 82 ? 3.821 -2.077 24.462 1.00 58.72 82 ALA A N 1
ATOM 645 C CA . ALA A 1 82 ? 4.289 -2.091 23.070 1.00 58.72 82 ALA A CA 1
ATOM 646 C C . ALA A 1 82 ? 5.820 -2.266 22.929 1.00 58.72 82 ALA A C 1
ATOM 648 O O . ALA A 1 82 ? 6.349 -2.385 21.819 1.00 58.72 82 ALA A O 1
ATOM 649 N N . SER A 1 83 ? 6.559 -2.250 24.042 1.00 54.59 83 SER A N 1
ATOM 650 C CA . SER A 1 83 ? 8.001 -2.500 24.086 1.00 54.59 83 SER A CA 1
ATOM 651 C C . SER A 1 83 ? 8.360 -3.981 24.267 1.00 54.59 83 SER A C 1
ATOM 653 O O . SER A 1 83 ? 9.491 -4.353 23.954 1.00 54.59 83 SER A O 1
ATOM 655 N N . ASN A 1 84 ? 7.418 -4.834 24.690 1.00 53.19 84 ASN A N 1
ATOM 656 C CA . ASN A 1 84 ? 7.655 -6.263 24.901 1.00 53.19 84 ASN A CA 1
ATOM 657 C C . ASN A 1 84 ? 7.393 -7.068 23.617 1.00 53.19 84 ASN A C 1
ATOM 659 O O . ASN A 1 84 ? 6.275 -7.142 23.112 1.00 53.19 84 ASN A O 1
ATOM 663 N N . ARG A 1 85 ? 8.446 -7.693 23.078 1.00 47.78 85 ARG A N 1
ATOM 664 C CA . ARG A 1 85 ? 8.426 -8.463 21.821 1.00 47.78 85 ARG A CA 1
ATOM 665 C C . ARG A 1 85 ? 7.891 -9.900 21.986 1.00 47.78 85 ARG A C 1
ATOM 667 O O . ARG A 1 85 ? 8.540 -10.830 21.520 1.00 47.78 85 ARG A O 1
ATOM 674 N N . SER A 1 86 ? 6.728 -10.126 22.599 1.00 48.31 86 SER A N 1
ATOM 675 C CA . SER A 1 86 ? 6.128 -11.477 22.591 1.00 48.31 86 SER A CA 1
ATOM 676 C C . SER A 1 86 ? 5.000 -11.578 21.563 1.00 48.31 86 SER A C 1
ATOM 678 O O . SER A 1 86 ? 3.816 -11.433 21.854 1.00 48.31 86 SER A O 1
ATOM 680 N N . PHE A 1 87 ? 5.390 -11.795 20.304 1.00 51.34 87 PHE A N 1
ATOM 681 C CA . PHE A 1 87 ? 4.465 -11.977 19.177 1.00 51.34 87 PHE A CA 1
ATOM 682 C C . PHE A 1 87 ? 3.897 -13.412 19.104 1.00 51.34 87 PHE A C 1
ATOM 684 O O . PHE A 1 87 ? 2.817 -13.631 18.537 1.00 51.34 87 PHE A O 1
ATOM 691 N N . HIS A 1 88 ? 4.618 -14.378 19.689 1.00 45.34 88 HIS A N 1
ATOM 692 C CA . HIS A 1 88 ? 4.409 -15.817 19.504 1.00 45.34 88 HIS A CA 1
ATOM 693 C C . HIS A 1 88 ? 3.744 -16.547 20.683 1.00 45.34 88 HIS A C 1
ATOM 695 O O . HIS A 1 88 ? 3.114 -17.573 20.443 1.00 45.34 88 HIS A O 1
ATOM 701 N N . GLU A 1 89 ? 3.811 -16.056 21.925 1.00 43.91 89 GLU A N 1
ATOM 702 C CA . GLU A 1 89 ? 3.421 -16.891 23.082 1.00 43.91 89 GLU A CA 1
ATOM 703 C C . GLU A 1 89 ? 1.910 -16.977 23.328 1.00 43.91 89 GLU A C 1
ATOM 705 O O . GLU A 1 89 ? 1.428 -17.970 23.863 1.00 43.91 89 GLU A O 1
ATOM 710 N N . LEU A 1 90 ? 1.117 -16.007 22.868 1.00 46.91 90 LEU A N 1
ATOM 711 C CA . LEU A 1 90 ? -0.325 -15.976 23.164 1.00 46.91 90 LEU A CA 1
ATOM 712 C C . LEU A 1 90 ? -1.180 -16.960 22.335 1.00 46.91 90 LEU A C 1
ATOM 714 O O . LEU A 1 90 ? -2.401 -16.958 22.466 1.00 46.91 90 LEU A O 1
ATOM 718 N N . TYR A 1 91 ? -0.565 -17.782 21.477 1.00 43.44 91 TYR A N 1
ATOM 719 C CA . TYR A 1 91 ? -1.233 -18.863 20.732 1.00 43.44 91 TYR A CA 1
ATOM 720 C C . TYR A 1 91 ? -0.665 -20.254 21.052 1.00 43.44 91 TYR A C 1
ATOM 722 O O . TYR A 1 91 ? -0.834 -21.184 20.263 1.00 43.44 91 TYR A O 1
ATOM 730 N N . ALA A 1 92 ? -0.036 -20.439 22.216 1.00 36.09 92 ALA A N 1
ATOM 731 C CA . ALA A 1 92 ? 0.033 -21.779 22.783 1.00 36.09 92 ALA A CA 1
ATOM 732 C C . ALA A 1 92 ? -1.403 -22.198 23.139 1.00 36.09 92 ALA A C 1
ATOM 734 O O . ALA A 1 92 ? -1.954 -21.782 24.156 1.00 36.09 92 ALA A O 1
ATOM 735 N N . PHE A 1 93 ? -2.043 -22.968 22.256 1.00 39.62 93 PHE A N 1
ATO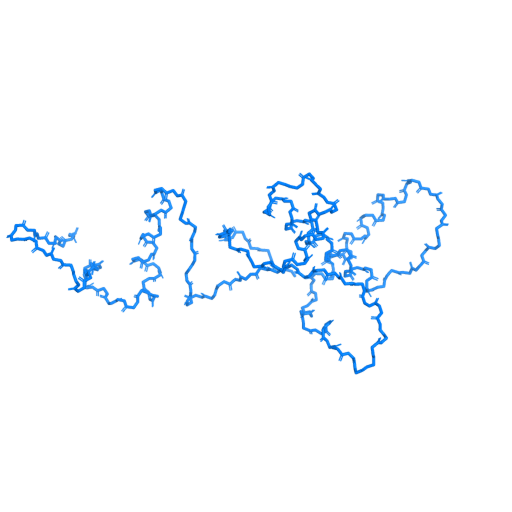M 736 C CA . PHE A 1 93 ? -3.221 -23.742 22.620 1.00 39.62 93 PHE A CA 1
ATOM 737 C C . PHE A 1 93 ? -2.813 -24.620 23.806 1.00 39.62 93 PHE A C 1
ATOM 739 O O . PHE A 1 93 ? -2.060 -25.577 23.640 1.00 39.62 93 PHE A O 1
ATOM 746 N N . GLY A 1 94 ? -3.260 -24.253 25.008 1.00 40.41 94 GLY A N 1
ATOM 747 C CA . GLY A 1 94 ? -3.226 -25.164 26.141 1.00 40.41 94 GLY A CA 1
ATOM 748 C C . GLY A 1 94 ? -3.995 -26.435 25.755 1.00 40.41 94 GLY A C 1
ATOM 749 O O . GLY A 1 94 ? -5.039 -26.311 25.107 1.00 40.41 94 GLY A O 1
ATOM 750 N N . PRO A 1 95 ? -3.509 -27.637 26.112 1.00 42.41 95 PRO A N 1
ATOM 751 C CA . PRO A 1 95 ? -4.212 -28.896 25.841 1.00 42.41 95 PRO A CA 1
ATOM 752 C C . PRO A 1 95 ? -5.642 -28.910 26.403 1.00 42.41 95 PRO A C 1
ATOM 754 O O . PRO A 1 95 ? -6.515 -29.596 25.877 1.00 42.41 95 PRO A O 1
ATOM 757 N N . ASP A 1 96 ? -5.893 -28.085 27.420 1.00 44.34 96 ASP A N 1
ATOM 758 C CA . ASP A 1 96 ? -7.131 -28.065 28.178 1.00 44.34 96 ASP A CA 1
ATOM 759 C C . ASP A 1 96 ? -7.896 -26.777 27.857 1.00 44.34 96 ASP A C 1
ATOM 761 O O . ASP A 1 96 ? -7.507 -25.676 28.248 1.00 44.34 96 ASP A O 1
ATOM 765 N N . GLY A 1 97 ? -8.975 -26.918 27.083 1.00 46.78 97 GLY A N 1
ATOM 766 C CA . GLY A 1 97 ? -9.792 -25.852 26.494 1.00 46.78 97 GLY A CA 1
ATOM 767 C C . GLY A 1 97 ? -10.567 -24.955 27.470 1.00 46.78 97 GLY A C 1
ATOM 768 O O . GLY A 1 97 ? -11.724 -24.632 27.211 1.00 46.78 97 GLY A O 1
ATOM 769 N N . SER A 1 98 ? -9.951 -24.506 28.563 1.00 51.56 98 SER A N 1
ATOM 770 C CA . SER A 1 98 ? -10.523 -23.553 29.512 1.00 51.56 98 SER A CA 1
ATOM 771 C C . SER A 1 98 ? -9.602 -22.351 29.731 1.00 51.56 98 SER A C 1
ATOM 773 O O . SER A 1 98 ? -8.911 -22.230 30.737 1.00 51.56 98 SER A O 1
ATOM 775 N N . ALA A 1 99 ? -9.654 -21.406 28.799 1.00 40.38 99 ALA A N 1
ATOM 776 C CA . ALA A 1 99 ? -9.439 -19.999 29.099 1.00 40.38 99 ALA A CA 1
ATOM 777 C C . ALA A 1 99 ? -10.223 -19.185 28.072 1.00 40.38 99 ALA A C 1
ATOM 779 O O . ALA A 1 99 ? -9.950 -19.242 26.872 1.00 40.38 99 ALA A O 1
ATOM 780 N N . SER A 1 100 ? -11.207 -18.414 28.536 1.00 45.31 100 SER A N 1
ATOM 781 C CA . SER A 1 100 ? -11.846 -17.361 27.745 1.00 45.31 100 SER A CA 1
ATOM 782 C C . SER A 1 100 ? -10.837 -16.226 27.530 1.00 45.31 100 SER A C 1
ATOM 784 O O . SER A 1 100 ? -10.984 -15.127 28.064 1.00 45.31 100 SER A O 1
ATOM 786 N N . ALA A 1 101 ? -9.776 -16.494 26.769 1.00 50.16 101 ALA A N 1
ATOM 787 C CA . ALA A 1 101 ? -8.871 -15.469 26.293 1.00 50.16 101 ALA A CA 1
ATOM 788 C C . ALA A 1 101 ? -9.697 -14.539 25.401 1.00 50.16 101 ALA A C 1
ATOM 790 O O . ALA A 1 101 ? -10.225 -14.960 24.367 1.00 50.16 101 ALA A O 1
ATOM 791 N N . ARG A 1 102 ? -9.877 -13.288 25.843 1.00 53.28 102 ARG A N 1
ATOM 792 C CA . ARG A 1 102 ? -10.542 -12.236 25.065 1.00 53.28 102 ARG A CA 1
ATOM 793 C C . ARG A 1 102 ? -9.894 -12.209 23.682 1.00 53.28 102 ARG A C 1
ATOM 795 O O . ARG A 1 102 ? -8.727 -11.856 23.553 1.00 53.28 102 ARG A O 1
ATOM 802 N N . ARG A 1 103 ? -10.635 -12.657 22.667 1.00 55.62 103 ARG A N 1
ATOM 803 C CA . ARG A 1 103 ? -10.137 -12.846 21.301 1.00 55.62 103 ARG A CA 1
ATOM 804 C C . ARG A 1 103 ? -9.931 -11.486 20.648 1.00 55.62 103 ARG A C 1
ATOM 806 O O . ARG A 1 103 ? -10.801 -11.005 19.933 1.00 55.62 103 ARG A O 1
ATOM 813 N N . THR A 1 104 ? -8.805 -10.836 20.907 1.00 63.97 104 THR A N 1
ATOM 814 C CA . THR A 1 104 ? -8.439 -9.649 20.140 1.00 63.97 104 THR A CA 1
ATOM 815 C C . THR A 1 104 ? -7.876 -10.064 18.796 1.00 63.97 104 THR A C 1
ATOM 817 O O . THR A 1 104 ? -6.967 -10.892 18.699 1.00 63.97 104 THR A O 1
ATOM 820 N N . HIS A 1 105 ? -8.428 -9.475 17.740 1.00 74.44 105 HIS A N 1
ATOM 821 C CA . HIS A 1 105 ? -7.922 -9.644 16.387 1.00 74.44 105 HIS A CA 1
ATOM 822 C C . HIS A 1 105 ? -6.518 -9.046 16.290 1.00 74.44 105 HIS A C 1
ATOM 824 O O . HIS A 1 105 ? -6.310 -7.891 16.656 1.00 74.44 105 HIS A O 1
ATOM 830 N N . LYS A 1 106 ? -5.554 -9.833 15.803 1.00 80.19 106 LYS A N 1
ATOM 831 C CA . LYS A 1 106 ? -4.179 -9.367 15.595 1.00 80.19 106 LYS A CA 1
ATOM 832 C C . LYS A 1 106 ? -4.098 -8.540 14.313 1.00 80.19 106 LYS A C 1
ATOM 834 O O . LYS A 1 106 ? -4.556 -8.984 13.261 1.00 80.19 106 LYS A O 1
ATOM 839 N N . CYS A 1 107 ? -3.481 -7.367 14.400 1.00 87.12 107 CYS A N 1
ATOM 840 C CA . CYS A 1 107 ? -3.223 -6.477 13.278 1.00 87.12 107 CYS A CA 1
ATOM 841 C C . CYS A 1 107 ? -1.720 -6.203 13.190 1.00 87.12 107 CYS A C 1
ATOM 843 O O . CYS A 1 107 ? -1.133 -5.606 14.089 1.00 87.12 107 CYS A O 1
ATOM 845 N N . CYS A 1 108 ? -1.089 -6.641 12.104 1.00 87.00 108 CYS A N 1
ATOM 846 C CA . CYS A 1 108 ? 0.354 -6.538 11.908 1.00 87.00 108 CYS A CA 1
ATOM 847 C C . CYS A 1 108 ? 0.696 -5.995 10.520 1.00 87.00 108 CYS A C 1
ATOM 849 O O . CYS A 1 108 ? -0.083 -6.128 9.578 1.00 87.00 108 CYS A O 1
ATOM 851 N N . VAL A 1 109 ? 1.890 -5.418 10.400 1.00 88.12 109 VAL A N 1
ATOM 852 C CA . VAL A 1 109 ? 2.459 -4.970 9.125 1.00 88.12 109 VAL A CA 1
ATOM 853 C C . VAL A 1 109 ? 3.519 -5.968 8.679 1.00 88.12 109 VAL A C 1
ATOM 855 O O . VAL A 1 109 ? 4.344 -6.403 9.481 1.00 88.12 109 VAL A O 1
ATOM 858 N N . TYR A 1 110 ? 3.505 -6.312 7.394 1.00 88.31 110 TYR A N 1
ATOM 859 C CA . TYR A 1 110 ? 4.590 -7.050 6.764 1.00 88.31 110 TYR A CA 1
ATOM 860 C C . TYR A 1 110 ? 5.597 -6.064 6.176 1.00 88.31 110 TYR A C 1
ATOM 862 O O . TYR A 1 110 ? 5.259 -5.269 5.302 1.00 88.31 110 TYR A O 1
ATOM 870 N N . ILE A 1 111 ? 6.833 -6.125 6.661 1.00 88.88 111 ILE A N 1
ATOM 871 C CA . ILE A 1 111 ? 7.954 -5.380 6.096 1.00 88.88 111 ILE A CA 1
ATOM 872 C C . ILE A 1 111 ? 8.693 -6.341 5.172 1.00 88.88 111 ILE A C 1
ATOM 874 O O . ILE A 1 111 ? 9.189 -7.378 5.614 1.00 88.88 111 ILE A O 1
ATOM 878 N N . ALA A 1 112 ? 8.724 -6.016 3.883 1.00 86.19 112 ALA A N 1
ATOM 879 C CA . ALA A 1 112 ? 9.465 -6.791 2.905 1.00 86.19 112 ALA A CA 1
ATOM 880 C C . ALA A 1 112 ? 10.975 -6.692 3.181 1.00 86.19 112 ALA A C 1
ATOM 882 O O . ALA A 1 112 ? 11.489 -5.616 3.480 1.00 86.19 112 ALA A O 1
ATOM 883 N N . ASN A 1 113 ? 11.676 -7.822 3.079 1.00 88.81 113 ASN A N 1
ATOM 884 C CA . ASN A 1 113 ? 13.137 -7.844 3.110 1.00 88.81 113 ASN A CA 1
ATOM 885 C C . ASN A 1 113 ? 13.697 -7.247 1.809 1.00 88.81 113 ASN A C 1
ATOM 887 O O . ASN A 1 113 ? 13.010 -7.230 0.791 1.00 88.81 113 ASN A O 1
ATOM 891 N N . ASN A 1 114 ? 14.980 -6.877 1.808 1.00 86.75 114 ASN A N 1
ATOM 892 C CA . ASN A 1 114 ? 15.668 -6.276 0.653 1.00 86.75 114 ASN A CA 1
ATOM 893 C C . ASN A 1 114 ? 15.690 -7.164 -0.611 1.00 86.75 114 ASN A C 1
ATOM 895 O O . ASN A 1 114 ? 16.052 -6.702 -1.686 1.00 86.75 114 ASN A O 1
ATOM 899 N N . ASN A 1 115 ? 15.314 -8.441 -0.502 1.00 89.38 115 ASN A N 1
ATOM 900 C CA . ASN A 1 115 ? 15.165 -9.368 -1.625 1.00 89.38 115 ASN A CA 1
ATOM 901 C C . ASN A 1 115 ? 13.741 -9.392 -2.220 1.00 89.38 115 ASN A C 1
ATOM 903 O O . ASN A 1 115 ? 13.389 -10.318 -2.948 1.00 89.38 115 ASN A O 1
ATOM 907 N N . LYS A 1 116 ? 12.895 -8.424 -1.866 1.00 89.44 116 LYS A N 1
ATOM 908 C CA . LYS A 1 116 ? 11.531 -8.276 -2.369 1.00 89.44 116 LYS A CA 1
ATOM 909 C C . LYS A 1 116 ? 11.274 -6.808 -2.678 1.00 89.44 116 LYS A C 1
ATOM 911 O O . LYS A 1 116 ? 11.725 -5.931 -1.951 1.00 89.44 116 LYS A O 1
ATOM 916 N N . TYR A 1 117 ? 10.488 -6.557 -3.717 1.00 89.31 117 TYR A N 1
ATOM 917 C CA . TYR A 1 117 ? 10.028 -5.223 -4.086 1.00 89.31 117 TYR A CA 1
ATOM 918 C C . TYR A 1 117 ? 8.510 -5.227 -4.188 1.00 89.31 117 TYR A C 1
ATOM 920 O O . TYR A 1 117 ? 7.907 -6.163 -4.715 1.00 89.31 117 TYR A O 1
ATOM 928 N N . CYS A 1 118 ? 7.885 -4.194 -3.637 1.00 88.31 118 CYS A N 1
ATOM 929 C CA . CYS A 1 118 ? 6.454 -3.979 -3.732 1.00 88.31 118 CYS A CA 1
ATOM 930 C C . CYS A 1 118 ? 6.204 -2.478 -3.778 1.00 88.31 118 CYS A C 1
ATOM 932 O O . CYS A 1 118 ? 6.631 -1.745 -2.889 1.00 88.31 118 CYS A O 1
ATOM 934 N N . ALA A 1 119 ? 5.494 -2.040 -4.808 1.00 88.94 119 ALA A N 1
ATOM 935 C CA . ALA A 1 119 ? 5.109 -0.657 -4.991 1.00 88.94 119 ALA A CA 1
ATOM 936 C C . ALA A 1 119 ? 3.695 -0.597 -5.563 1.00 88.94 119 ALA A C 1
ATOM 938 O O . ALA A 1 119 ? 3.231 -1.513 -6.249 1.00 88.94 119 ALA A O 1
ATOM 939 N N . ARG A 1 120 ? 2.987 0.487 -5.255 1.00 89.94 120 ARG A N 1
ATOM 940 C CA . ARG A 1 120 ? 1.607 0.676 -5.689 1.00 89.94 120 ARG A CA 1
ATOM 941 C C . ARG A 1 120 ? 1.573 1.355 -7.055 1.00 89.94 120 ARG A C 1
ATOM 943 O O . ARG A 1 120 ? 1.926 2.523 -7.170 1.00 89.94 120 ARG A O 1
ATOM 950 N N . LEU A 1 121 ? 1.045 0.660 -8.058 1.00 90.56 121 LEU A N 1
ATOM 951 C CA . LEU A 1 121 ? 0.851 1.199 -9.403 1.00 90.56 121 LEU A CA 1
ATOM 952 C C . LEU A 1 121 ? -0.570 1.760 -9.570 1.00 90.56 121 LEU A C 1
ATOM 954 O O . LEU A 1 121 ? -1.497 1.034 -9.915 1.00 90.56 121 LEU A O 1
ATOM 958 N N . ASN A 1 122 ? -0.763 3.050 -9.290 1.00 90.12 122 ASN A N 1
ATOM 959 C CA . ASN A 1 122 ? -2.068 3.718 -9.430 1.00 90.12 122 ASN A CA 1
ATOM 960 C C . ASN A 1 122 ? -2.031 5.034 -10.223 1.00 90.12 122 ASN A C 1
ATOM 962 O O . ASN A 1 122 ? -3.052 5.710 -10.326 1.00 90.12 122 ASN A O 1
ATOM 966 N N . SER A 1 123 ? -0.867 5.431 -10.731 1.00 91.94 123 SER A N 1
ATOM 967 C CA . SER A 1 123 ? -0.693 6.645 -11.527 1.00 91.94 123 SER A CA 1
ATOM 968 C C . SER A 1 123 ? 0.450 6.467 -12.519 1.00 91.94 123 SER A C 1
ATOM 970 O O . SER A 1 123 ? 1.313 5.609 -12.330 1.00 91.94 123 SER A O 1
ATOM 972 N N . ILE A 1 124 ? 0.477 7.305 -13.555 1.00 94.12 124 ILE A N 1
ATOM 973 C CA . ILE A 1 124 ? 1.591 7.337 -14.508 1.00 94.12 124 ILE A CA 1
ATOM 974 C C . ILE A 1 124 ? 2.909 7.734 -13.831 1.00 94.12 124 ILE A C 1
ATOM 976 O O . ILE A 1 124 ? 3.962 7.215 -14.177 1.00 94.12 124 ILE A O 1
ATOM 980 N N . GLN A 1 125 ? 2.847 8.599 -12.816 1.00 94.06 125 GLN A N 1
ATOM 981 C CA . GLN A 1 125 ? 4.018 8.966 -12.029 1.00 94.06 125 GLN A CA 1
ATOM 982 C C . GLN A 1 125 ? 4.565 7.745 -11.283 1.00 94.06 125 GLN A C 1
ATOM 984 O O . GLN A 1 125 ? 5.741 7.428 -11.414 1.00 94.06 125 GLN A O 1
ATOM 989 N N . ALA A 1 126 ? 3.688 6.998 -10.602 1.00 91.69 126 ALA A N 1
ATOM 990 C CA . ALA A 1 126 ? 4.071 5.760 -9.930 1.00 91.69 126 ALA A CA 1
ATOM 991 C C . ALA A 1 126 ? 4.632 4.723 -10.913 1.00 91.69 126 ALA A C 1
ATOM 993 O O . ALA A 1 126 ? 5.579 4.028 -10.576 1.00 91.69 126 ALA A O 1
ATOM 994 N N . PHE A 1 127 ? 4.095 4.635 -12.134 1.00 92.94 127 PHE A N 1
ATOM 995 C CA . PHE A 1 127 ? 4.657 3.779 -13.181 1.00 92.94 127 PHE A CA 1
ATOM 996 C C . PHE A 1 127 ? 6.105 4.153 -13.514 1.00 92.94 127 PHE A C 1
ATOM 998 O O . PHE A 1 127 ? 6.984 3.294 -13.504 1.00 92.94 127 PHE A O 1
ATOM 1005 N N . SER A 1 128 ? 6.362 5.436 -13.775 1.00 93.62 128 SER A N 1
ATOM 1006 C CA . SER A 1 128 ? 7.706 5.934 -14.077 1.00 93.62 128 SER A CA 1
ATOM 1007 C C . SER A 1 128 ? 8.673 5.740 -12.907 1.00 93.62 128 SER A C 1
ATOM 1009 O O . SER A 1 128 ? 9.822 5.361 -13.122 1.00 93.62 128 SER A O 1
ATOM 1011 N N . ASP A 1 129 ? 8.208 5.962 -11.677 1.00 91.81 129 ASP A N 1
ATOM 1012 C CA . ASP A 1 129 ? 9.003 5.754 -10.466 1.00 91.81 129 ASP A CA 1
ATOM 1013 C C . ASP A 1 129 ? 9.337 4.271 -10.262 1.00 91.81 129 ASP A C 1
ATOM 1015 O O . ASP A 1 129 ? 10.498 3.938 -10.051 1.00 91.81 129 ASP A O 1
ATOM 1019 N N . ILE A 1 130 ? 8.361 3.374 -10.441 1.00 92.38 130 ILE A N 1
ATOM 1020 C CA . ILE A 1 130 ? 8.575 1.922 -10.373 1.00 92.38 130 ILE A CA 1
ATOM 1021 C C . ILE A 1 130 ? 9.582 1.465 -11.426 1.00 92.38 130 ILE A C 1
ATOM 1023 O O . ILE A 1 130 ? 10.473 0.679 -11.118 1.00 92.38 130 ILE A O 1
ATOM 1027 N N . ASN A 1 131 ? 9.478 1.961 -12.661 1.00 89.50 131 ASN A N 1
ATOM 1028 C CA . ASN A 1 131 ? 10.442 1.615 -13.704 1.00 89.50 131 ASN A CA 1
ATOM 1029 C C . ASN A 1 131 ? 11.855 2.052 -13.314 1.00 89.50 131 ASN A C 1
ATOM 1031 O O . ASN A 1 131 ? 12.784 1.257 -13.435 1.00 89.50 131 ASN A O 1
ATOM 1035 N N . ARG A 1 132 ? 12.008 3.276 -12.792 1.00 88.62 132 ARG A N 1
ATOM 1036 C CA . ARG A 1 132 ? 13.296 3.777 -12.302 1.00 88.62 132 ARG A CA 1
ATOM 1037 C C . ARG A 1 132 ? 13.845 2.887 -11.189 1.00 88.62 132 ARG A C 1
ATOM 1039 O O . ARG A 1 132 ? 15.001 2.483 -11.276 1.00 88.62 132 ARG A O 1
ATOM 1046 N N . ASP A 1 133 ? 13.023 2.532 -10.206 1.00 89.81 133 ASP A N 1
ATOM 1047 C CA . ASP A 1 133 ? 13.428 1.670 -9.093 1.00 89.81 133 ASP A CA 1
ATOM 1048 C C . ASP A 1 133 ? 13.867 0.282 -9.581 1.00 89.81 133 ASP A C 1
ATOM 1050 O O . ASP A 1 133 ? 14.933 -0.192 -9.200 1.00 89.81 133 ASP A O 1
ATOM 1054 N N . VAL A 1 134 ? 13.084 -0.359 -10.456 1.00 87.81 134 VAL A N 1
ATOM 1055 C CA . VAL A 1 134 ? 13.371 -1.705 -10.989 1.00 87.81 134 VAL A CA 1
ATOM 1056 C C . VAL A 1 134 ? 14.632 -1.718 -11.851 1.00 87.81 134 VAL A C 1
ATOM 1058 O O . VAL A 1 134 ? 15.378 -2.695 -11.823 1.00 87.81 134 VAL A O 1
ATOM 1061 N N . THR A 1 135 ? 14.905 -0.642 -12.592 1.00 84.62 135 THR A N 1
ATOM 1062 C CA . THR A 1 135 ? 16.158 -0.508 -13.357 1.00 84.62 135 THR A CA 1
ATOM 1063 C C . THR A 1 135 ? 17.360 -0.084 -12.510 1.00 84.62 135 THR A C 1
ATOM 1065 O O . THR A 1 135 ? 18.495 -0.302 -12.923 1.00 84.62 135 THR A O 1
ATOM 1068 N N . GLY A 1 136 ? 17.120 0.516 -11.343 1.00 85.25 136 GLY A N 1
ATOM 1069 C CA . GLY A 1 136 ? 18.137 1.019 -10.424 1.00 85.25 136 GLY A CA 1
ATOM 1070 C C . GLY A 1 136 ? 18.291 0.119 -9.203 1.00 85.25 136 GLY A C 1
ATOM 1071 O O . GLY A 1 136 ? 18.897 -0.944 -9.278 1.00 85.25 136 GLY A O 1
ATOM 1072 N N . GLU A 1 137 ? 17.735 0.544 -8.070 1.00 84.06 137 GLU A N 1
ATOM 1073 C CA . GLU A 1 137 ? 17.939 -0.082 -6.754 1.00 84.06 137 GLU A CA 1
ATOM 1074 C C . GLU A 1 137 ? 17.378 -1.508 -6.626 1.00 84.06 137 GLU A C 1
ATOM 1076 O O . GLU A 1 137 ? 17.883 -2.306 -5.842 1.00 84.06 137 GLU A O 1
ATOM 1081 N N . ALA A 1 138 ? 16.329 -1.847 -7.379 1.00 87.44 138 ALA A N 1
ATOM 1082 C CA . ALA A 1 138 ? 15.674 -3.158 -7.360 1.00 87.44 138 ALA A CA 1
ATOM 1083 C C . ALA A 1 138 ? 16.089 -4.066 -8.536 1.00 87.44 138 ALA A C 1
ATOM 1085 O O . ALA A 1 138 ? 15.493 -5.125 -8.748 1.00 87.44 138 ALA A O 1
ATOM 1086 N N . ASN A 1 139 ? 17.138 -3.676 -9.265 1.00 84.75 139 ASN A N 1
ATOM 1087 C CA . ASN A 1 139 ? 17.797 -4.426 -10.339 1.00 84.75 139 ASN A CA 1
ATOM 1088 C C . ASN A 1 139 ? 17.951 -5.917 -10.013 1.00 84.75 139 ASN A C 1
ATOM 1090 O O . ASN A 1 139 ? 17.583 -6.777 -10.821 1.00 84.75 139 ASN A O 1
ATOM 1094 N N . HIS A 1 140 ? 18.444 -6.217 -8.808 1.00 86.56 140 HIS A N 1
ATOM 1095 C CA . HIS A 1 140 ? 18.817 -7.566 -8.376 1.00 86.56 140 HIS A CA 1
ATOM 1096 C C . HIS A 1 140 ? 17.626 -8.519 -8.278 1.00 86.56 140 HIS A C 1
ATOM 1098 O O . HIS A 1 140 ? 17.811 -9.730 -8.182 1.00 86.56 140 HIS A O 1
ATOM 1104 N N . LEU A 1 141 ? 16.403 -7.988 -8.301 1.00 87.56 141 LEU A N 1
ATOM 1105 C CA . LEU A 1 141 ? 15.160 -8.755 -8.241 1.00 87.56 141 LEU A CA 1
ATOM 1106 C C . LEU A 1 141 ? 14.620 -9.123 -9.619 1.00 87.56 141 LEU A C 1
ATOM 1108 O O . LEU A 1 141 ? 13.786 -10.018 -9.729 1.00 87.56 141 LEU A O 1
ATOM 1112 N N . SER A 1 142 ? 15.068 -8.423 -10.661 1.00 81.44 142 SER A N 1
ATOM 1113 C CA . SER A 1 142 ? 14.540 -8.573 -12.016 1.00 81.44 142 SER A CA 1
ATOM 1114 C C . SER A 1 142 ? 14.997 -9.871 -12.693 1.00 81.44 142 SER A C 1
ATOM 1116 O O . SER A 1 142 ? 14.362 -10.327 -13.640 1.00 81.44 142 SER A O 1
ATOM 1118 N N . GLY A 1 143 ? 16.094 -10.471 -12.215 1.00 80.75 143 GLY A N 1
ATOM 1119 C CA . GLY A 1 143 ? 16.723 -11.636 -12.843 1.00 80.75 143 GLY A CA 1
ATOM 1120 C C . GLY A 1 143 ? 17.420 -11.323 -14.173 1.00 80.75 143 GLY A C 1
ATOM 1121 O O . GLY A 1 143 ? 17.986 -12.228 -14.783 1.00 80.75 143 GLY A O 1
ATOM 1122 N N . TYR A 1 144 ? 17.411 -10.063 -14.615 1.00 77.44 144 TYR A N 1
ATOM 1123 C CA . TYR A 1 144 ? 18.112 -9.616 -15.810 1.00 77.44 144 TYR A CA 1
ATOM 1124 C C . TYR A 1 144 ? 19.491 -9.073 -15.453 1.00 77.44 144 TYR A C 1
ATOM 1126 O O . TYR A 1 144 ? 19.667 -8.338 -14.483 1.00 77.44 144 TYR A O 1
ATOM 1134 N N . SER A 1 145 ? 20.476 -9.403 -16.283 1.00 71.31 145 SER A N 1
ATOM 1135 C CA . SER A 1 145 ? 21.781 -8.754 -16.255 1.00 71.31 145 SER A CA 1
ATOM 1136 C C . SER A 1 145 ? 21.743 -7.502 -17.124 1.00 71.31 145 SER A C 1
ATOM 1138 O O . SER A 1 145 ? 21.450 -7.583 -18.320 1.00 71.31 145 SER A O 1
ATOM 1140 N N . PHE A 1 146 ? 22.075 -6.356 -16.543 1.00 73.31 146 PHE A N 1
ATOM 1141 C CA . PHE A 1 146 ? 22.232 -5.122 -17.300 1.00 73.31 146 PHE A CA 1
ATOM 1142 C C . PHE A 1 146 ? 23.492 -5.187 -18.165 1.00 73.31 146 PHE A C 1
ATOM 1144 O O . PHE A 1 146 ? 24.517 -5.745 -17.771 1.00 73.31 146 PHE A O 1
ATOM 1151 N N . SER A 1 147 ? 23.414 -4.608 -19.363 1.00 71.81 147 SER A N 1
ATOM 1152 C CA . SER A 1 147 ? 24.614 -4.360 -20.165 1.00 71.81 147 SER A CA 1
ATOM 1153 C C . SER A 1 147 ? 25.524 -3.334 -19.474 1.00 71.81 147 SER A C 1
ATOM 1155 O O . SER A 1 147 ? 25.087 -2.620 -18.574 1.00 71.81 147 SER A O 1
ATOM 1157 N N . ALA A 1 148 ? 26.764 -3.180 -19.951 1.00 70.00 148 ALA A N 1
ATOM 1158 C CA . ALA A 1 148 ? 27.699 -2.158 -19.453 1.00 70.00 148 ALA A CA 1
ATOM 1159 C C . ALA A 1 148 ? 27.149 -0.714 -19.504 1.00 70.00 148 ALA A C 1
ATOM 1161 O O . ALA A 1 148 ? 27.695 0.174 -18.861 1.00 70.00 148 ALA A O 1
ATOM 1162 N N . HIS A 1 149 ? 26.064 -0.490 -20.252 1.00 70.19 149 HIS A N 1
ATOM 1163 C CA . HIS A 1 149 ? 25.408 0.803 -20.433 1.00 70.19 149 HIS A CA 1
ATOM 1164 C C . HIS A 1 149 ? 24.053 0.887 -19.709 1.00 70.19 149 HIS A C 1
ATOM 1166 O O . HIS A 1 149 ? 23.224 1.711 -20.075 1.00 70.19 149 HIS A O 1
ATOM 1172 N N . ASN A 1 150 ? 23.777 -0.001 -18.744 1.00 69.12 150 ASN A N 1
ATOM 1173 C CA . ASN A 1 150 ? 22.510 -0.069 -18.000 1.00 69.12 150 ASN A CA 1
ATOM 1174 C C . ASN A 1 150 ? 21.245 -0.201 -18.870 1.00 69.12 150 ASN A C 1
ATOM 1176 O O . ASN A 1 150 ? 20.137 0.090 -18.428 1.00 69.12 150 ASN A O 1
ATOM 1180 N N . ASN A 1 151 ? 21.390 -0.709 -20.096 1.00 72.69 151 ASN A N 1
ATOM 1181 C CA . ASN A 1 151 ? 20.255 -1.037 -20.952 1.00 72.69 151 ASN A CA 1
ATOM 1182 C C . ASN A 1 151 ? 19.750 -2.452 -20.654 1.00 72.69 151 ASN A C 1
ATOM 1184 O O . ASN A 1 151 ? 20.561 -3.382 -20.546 1.00 72.69 151 ASN A O 1
ATOM 1188 N N . LEU A 1 152 ? 18.424 -2.600 -20.599 1.00 73.88 152 LEU A N 1
ATOM 1189 C CA . LEU A 1 152 ? 17.712 -3.870 -20.473 1.00 73.88 152 LEU A CA 1
ATOM 1190 C C . LEU A 1 152 ? 16.813 -4.054 -21.700 1.00 73.88 152 LEU A C 1
ATOM 1192 O O . LEU A 1 152 ? 15.853 -3.314 -21.897 1.00 73.88 152 LEU A O 1
ATOM 1196 N N . ILE A 1 153 ? 17.148 -5.035 -22.538 1.00 74.88 153 ILE A N 1
ATOM 1197 C CA . ILE A 1 153 ? 16.352 -5.430 -23.705 1.00 74.88 153 ILE A CA 1
ATOM 1198 C C . ILE A 1 153 ? 15.891 -6.860 -23.453 1.00 74.88 153 ILE A C 1
ATOM 1200 O O . ILE A 1 153 ? 16.714 -7.755 -23.261 1.00 74.88 153 ILE A O 1
ATOM 1204 N N . HIS A 1 154 ? 14.578 -7.076 -23.425 1.00 74.62 154 HIS A N 1
ATOM 1205 C CA . HIS A 1 154 ? 14.036 -8.420 -23.263 1.00 74.62 154 HIS A CA 1
ATOM 1206 C C . HIS A 1 154 ? 14.410 -9.295 -24.477 1.00 74.62 154 HIS A C 1
ATOM 1208 O O . HIS A 1 154 ? 14.313 -8.802 -25.601 1.00 74.62 154 HIS A O 1
ATOM 1214 N N . PRO A 1 155 ? 14.771 -10.586 -24.314 1.00 78.38 155 PRO A N 1
ATOM 1215 C CA . PRO A 1 155 ? 15.148 -11.449 -25.442 1.00 78.38 155 PRO A CA 1
ATOM 1216 C C . PRO A 1 155 ? 14.071 -11.600 -26.525 1.00 78.38 155 PRO A C 1
ATOM 1218 O O . PRO A 1 155 ? 14.392 -11.895 -27.670 1.00 78.38 155 PRO A O 1
ATOM 1221 N N . SER A 1 156 ? 12.797 -11.397 -26.175 1.00 83.19 156 SER A N 1
ATOM 1222 C CA . SER A 1 156 ? 11.680 -11.417 -27.130 1.00 83.19 156 SER A CA 1
ATOM 1223 C C . SER A 1 156 ? 11.409 -10.068 -27.808 1.00 83.19 156 SER A C 1
ATOM 1225 O O . SER A 1 156 ? 10.388 -9.931 -28.477 1.00 83.19 156 SER A O 1
ATOM 1227 N N . ALA A 1 157 ? 12.220 -9.037 -27.562 1.00 81.31 157 ALA A N 1
ATOM 1228 C CA . ALA A 1 157 ? 12.025 -7.738 -28.188 1.00 81.31 157 ALA A CA 1
ATOM 1229 C C . ALA A 1 157 ? 12.385 -7.826 -29.676 1.00 81.31 157 ALA A C 1
ATOM 1231 O O . ALA A 1 157 ? 13.530 -8.093 -30.035 1.00 81.31 157 ALA A O 1
ATOM 1232 N N . GLU A 1 158 ? 11.408 -7.578 -30.543 1.00 82.38 158 GLU A N 1
ATOM 1233 C CA . GLU A 1 158 ? 11.635 -7.487 -31.982 1.00 82.38 158 GLU A CA 1
ATOM 1234 C C . GLU A 1 158 ? 12.039 -6.056 -32.347 1.00 82.38 158 GLU A C 1
ATOM 1236 O O . GLU A 1 158 ? 11.305 -5.094 -32.114 1.00 82.38 158 GLU A O 1
ATOM 1241 N N . LEU A 1 159 ? 13.234 -5.911 -32.915 1.00 80.06 159 LEU A N 1
ATOM 1242 C CA . LEU A 1 159 ? 13.731 -4.645 -33.441 1.00 80.06 159 LEU A CA 1
ATOM 1243 C C . LEU A 1 159 ? 13.405 -4.569 -34.933 1.00 80.06 159 LEU A C 1
ATOM 1245 O O . LEU A 1 159 ? 13.740 -5.469 -35.704 1.00 80.06 159 LEU A O 1
ATOM 1249 N N . GLY A 1 160 ? 12.763 -3.479 -35.354 1.00 83.69 160 GLY A N 1
ATOM 1250 C CA . GLY A 1 160 ? 12.563 -3.202 -36.772 1.00 83.69 160 GLY A CA 1
ATOM 1251 C C . GLY A 1 160 ? 13.894 -2.926 -37.475 1.00 83.69 160 GLY A C 1
ATOM 1252 O O . GLY A 1 160 ? 14.854 -2.465 -36.862 1.00 83.69 160 GLY A O 1
ATOM 1253 N N . SER A 1 161 ? 13.942 -3.118 -38.795 1.00 82.25 161 SER A N 1
ATOM 1254 C CA . SER A 1 161 ? 15.147 -2.900 -39.620 1.00 82.25 161 SER A CA 1
ATOM 1255 C C . SER A 1 161 ? 15.707 -1.467 -39.591 1.00 82.25 161 SER A C 1
ATOM 1257 O O . SER A 1 161 ? 16.812 -1.232 -40.073 1.00 82.25 161 SER A O 1
ATOM 1259 N N . LYS A 1 162 ? 14.961 -0.507 -39.026 1.00 83.75 162 LYS A N 1
ATOM 1260 C CA . LYS A 1 162 ? 15.370 0.894 -38.824 1.00 83.75 162 LYS A CA 1
ATOM 1261 C C . LYS A 1 162 ? 15.389 1.317 -37.349 1.00 83.75 162 LYS A C 1
ATOM 1263 O O . LYS A 1 162 ? 15.430 2.512 -37.066 1.00 83.75 162 LYS A O 1
ATOM 1268 N N . THR A 1 163 ? 15.315 0.373 -36.415 1.00 78.88 163 THR A N 1
ATOM 1269 C CA . THR A 1 163 ? 15.309 0.661 -34.979 1.00 78.88 163 THR A CA 1
ATOM 1270 C C . THR A 1 163 ? 16.673 0.333 -34.388 1.00 78.88 163 THR A C 1
ATOM 1272 O O . THR A 1 163 ? 17.131 -0.804 -34.462 1.00 78.88 163 THR A O 1
ATOM 1275 N N . THR A 1 164 ? 17.304 1.322 -33.762 1.00 72.62 164 THR A N 1
ATOM 1276 C CA . THR A 1 164 ? 18.579 1.157 -33.058 1.00 72.62 164 THR A CA 1
ATOM 1277 C C . THR A 1 164 ? 18.374 1.523 -31.596 1.00 72.62 164 THR A C 1
ATOM 1279 O O . THR A 1 164 ? 17.802 2.570 -31.299 1.00 72.62 164 THR A O 1
ATOM 1282 N N . VAL A 1 165 ? 18.843 0.684 -30.672 1.00 69.94 165 VAL A N 1
ATOM 1283 C CA . VAL A 1 165 ? 18.890 1.046 -29.250 1.00 69.94 165 VAL A CA 1
ATOM 1284 C C . VAL A 1 165 ? 20.147 1.882 -29.035 1.00 69.94 165 VAL A C 1
ATOM 1286 O O . VAL A 1 165 ? 21.260 1.368 -29.135 1.00 69.94 165 VAL A O 1
ATOM 1289 N N . SER A 1 166 ? 19.979 3.187 -28.819 1.00 58.00 166 SER A N 1
ATOM 1290 C CA . SER A 1 166 ? 21.104 4.095 -28.592 1.00 58.00 166 SER A CA 1
ATOM 1291 C C . SER A 1 166 ? 21.739 3.848 -27.225 1.00 58.00 166 SER A C 1
ATOM 1293 O O . SER A 1 166 ? 21.037 3.729 -26.222 1.00 58.00 166 SER A O 1
ATOM 1295 N N . GLN A 1 167 ? 23.068 3.841 -27.172 1.00 52.66 167 GLN A N 1
ATOM 1296 C CA . GLN A 1 167 ? 23.811 3.981 -25.922 1.00 52.66 167 GLN A CA 1
ATOM 1297 C C . GLN A 1 167 ? 23.744 5.459 -25.510 1.00 52.66 167 GLN A C 1
ATOM 1299 O O . GLN A 1 167 ? 24.121 6.326 -26.297 1.00 52.66 167 GLN A O 1
ATOM 1304 N N . HIS A 1 168 ? 23.205 5.767 -24.328 1.00 45.22 168 HIS A N 1
ATOM 1305 C CA . HIS A 1 168 ? 23.295 7.124 -23.785 1.00 45.22 168 HIS A CA 1
ATOM 1306 C C . HIS A 1 168 ? 24.758 7.371 -23.369 1.00 45.22 168 HIS A C 1
ATOM 1308 O O . HIS A 1 168 ? 25.284 6.597 -22.570 1.00 45.22 168 HIS A O 1
ATOM 1314 N N . PHE A 1 169 ? 25.401 8.386 -23.962 1.00 36.34 169 PHE A N 1
ATOM 1315 C CA . PHE A 1 169 ? 26.722 8.897 -23.566 1.00 36.34 169 PHE A CA 1
ATOM 1316 C C . PHE A 1 169 ? 26.626 9.774 -22.318 1.00 36.34 169 PHE A C 1
ATOM 1318 O O . PHE A 1 169 ? 25.631 10.533 -22.228 1.00 36.34 169 PHE A O 1
#

Radius of gyration: 25.09 Å; Cα contacts (8 Å, |Δi|>4): 71; chains: 1; bounding box: 49×42×81 Å

pLDDT: mean 73.81, std 18.44, range [36.09, 95.94]

InterPro domains:
  IPR051960 Eukaryotic Initiation Factor 2B Subunit Gamma [PTHR45989] (1-168)